Protein AF-A0A0G1JP99-F1 (afdb_monomer)

Solvent-accessible surface area (backbone atoms only — not comparable to full-atom values): 7715 Å² total; per-residue (Å²): 99,84,56,51,64,66,57,50,53,50,53,29,56,76,70,72,48,91,77,54,73,71,53,43,62,52,45,26,54,54,51,19,53,52,52,45,56,56,52,61,62,72,77,56,90,56,92,90,57,80,86,83,88,71,90,83,73,79,69,92,78,80,77,78,98,64,92,71,82,83,89,65,60,74,67,63,61,51,54,62,54,52,54,53,52,57,57,52,57,71,75,49,77,88,49,70,75,54,53,60,52,50,56,68,66,50,56,73,58,63,69,64,66,74,78,74,82,125

Sequence (118 aa):
MQLSHDEVRHVAKLARLSLTDREVDLFSVQLSNILSYVDVLKEVDTDQVLPTAQVTGLALRARADEVQPYCSDPKALFTASLNTIAFQSKNFSSYRWYASIFFSIIAPYSARIELKSE

Mean predicted aligned error: 15.67 Å

Foldseek 3Di:
DFDDLVNLVVVCVVVVHDDDPVVSVVCRVVVVVVVVVVCVVVVDDCPPPDDDPDDPPDDPDDDDPDDDPDDDPVVVVVVVVVVVVVVVVVVPPPPPVVVVVCCVPPVVVVVVVVPPPD

Secondary structure (DSSP, 8-state):
-PPPHHHHHHHHHHTT----HHHHHHHHHHHHHHHHHHGGGGGS--TT----S-SS-----PPP---------HHHHHHHHHHHHHHHHHT-GGGHHHHHHHHHHTHHHHTTSTTS--

Radius of gyration: 26.06 Å; Cα contacts (8 Å, |Δi|>4): 27; chains: 1; bounding box: 52×44×65 Å

Structure (mmCIF, N/CA/C/O backbone):
data_AF-A0A0G1JP99-F1
#
_entry.id   AF-A0A0G1JP99-F1
#
loop_
_atom_site.group_PDB
_atom_site.id
_atom_site.type_symbol
_atom_site.label_atom_id
_atom_site.label_alt_id
_atom_site.label_comp_id
_atom_site.label_asym_id
_atom_site.label_entity_id
_atom_site.label_seq_id
_atom_site.pdbx_PDB_ins_code
_atom_site.Cartn_x
_atom_site.Cartn_y
_atom_site.Cartn_z
_atom_site.occupancy
_atom_site.B_iso_or_equiv
_atom_site.auth_seq_id
_atom_site.auth_comp_id
_atom_site.auth_asym_id
_atom_site.auth_atom_id
_atom_site.pdbx_PDB_model_num
ATOM 1 N N . MET A 1 1 ? -14.103 8.040 -1.666 1.00 75.69 1 MET A N 1
ATOM 2 C CA . MET A 1 1 ? -14.460 6.846 -0.850 1.00 75.69 1 MET A CA 1
ATOM 3 C C . MET A 1 1 ? -14.055 7.095 0.603 1.00 75.69 1 MET A C 1
ATOM 5 O O . MET A 1 1 ? -13.013 7.704 0.797 1.00 75.69 1 MET A O 1
ATOM 9 N N . GLN A 1 2 ? -14.848 6.688 1.604 1.00 80.25 2 GLN A N 1
ATOM 10 C CA . GLN A 1 2 ? -14.458 6.791 3.024 1.00 80.25 2 GLN A CA 1
ATOM 11 C C . GLN A 1 2 ? -14.045 5.420 3.563 1.00 80.25 2 GLN A C 1
ATOM 13 O O . GLN A 1 2 ? -14.782 4.454 3.382 1.00 80.25 2 GLN A O 1
ATOM 18 N N . LEU A 1 3 ? -12.877 5.356 4.204 1.00 89.00 3 LEU A N 1
ATOM 19 C CA . LEU A 1 3 ? -12.356 4.162 4.868 1.00 89.00 3 LEU A CA 1
ATOM 20 C C . LEU A 1 3 ? -12.849 4.082 6.315 1.00 89.00 3 LEU A C 1
ATOM 22 O O . LEU A 1 3 ? -12.783 5.056 7.067 1.00 89.00 3 LEU A O 1
ATOM 26 N N . SER A 1 4 ? -13.281 2.894 6.718 1.00 93.06 4 SER A N 1
ATOM 27 C CA . SER A 1 4 ? -13.601 2.550 8.103 1.00 93.06 4 SER A CA 1
ATOM 28 C C . SER A 1 4 ? -12.339 2.296 8.940 1.00 93.06 4 SER A C 1
ATOM 30 O O . SER A 1 4 ? -11.272 1.951 8.427 1.00 93.06 4 SER A O 1
ATOM 32 N N . HIS A 1 5 ? -12.457 2.412 10.265 1.00 92.44 5 HIS A N 1
ATOM 33 C CA . HIS A 1 5 ? -11.344 2.130 11.183 1.00 92.44 5 HIS A CA 1
ATOM 34 C C . HIS A 1 5 ? -10.877 0.668 11.099 1.00 92.44 5 HIS A C 1
ATOM 36 O O . HIS A 1 5 ? -9.687 0.391 11.262 1.00 92.44 5 HIS A O 1
ATOM 42 N N . ASP A 1 6 ? -11.787 -0.266 10.816 1.00 93.62 6 ASP A N 1
ATOM 43 C CA . ASP A 1 6 ? -11.455 -1.685 10.668 1.00 93.62 6 ASP A CA 1
ATOM 44 C C . ASP A 1 6 ? -10.623 -1.945 9.409 1.00 93.62 6 ASP A C 1
ATOM 46 O O . ASP A 1 6 ? -9.657 -2.707 9.463 1.00 93.62 6 ASP A O 1
ATOM 50 N N . GLU A 1 7 ? -10.913 -1.254 8.303 1.00 93.69 7 GLU A N 1
ATOM 51 C CA . GLU A 1 7 ? -10.104 -1.322 7.080 1.00 93.69 7 GLU A CA 1
ATOM 52 C C . GLU A 1 7 ? -8.703 -0.747 7.299 1.00 93.69 7 GLU A C 1
ATOM 54 O O . GLU A 1 7 ? -7.714 -1.359 6.891 1.00 93.69 7 GLU A O 1
ATOM 59 N N . VAL A 1 8 ? -8.586 0.379 8.012 1.00 94.50 8 VAL A N 1
ATOM 60 C CA . VAL A 1 8 ? -7.278 0.962 8.355 1.00 94.50 8 VAL A CA 1
ATOM 61 C C . VAL A 1 8 ? -6.460 -0.005 9.215 1.00 94.50 8 VAL A C 1
ATOM 63 O O . VAL A 1 8 ? -5.289 -0.256 8.922 1.00 94.50 8 VAL A O 1
ATOM 66 N N . ARG A 1 9 ? -7.072 -0.618 10.239 1.00 93.56 9 ARG A N 1
ATOM 67 C CA . ARG A 1 9 ? -6.403 -1.635 11.069 1.00 93.56 9 ARG A CA 1
ATOM 68 C C . ARG A 1 9 ? -6.038 -2.885 10.268 1.00 93.56 9 ARG A C 1
ATOM 70 O O . ARG A 1 9 ? -4.982 -3.476 10.505 1.00 93.56 9 ARG A O 1
ATOM 77 N N . HIS A 1 10 ? -6.871 -3.283 9.311 1.00 94.75 10 HIS A N 1
ATOM 78 C CA . HIS A 1 10 ? -6.598 -4.418 8.437 1.00 94.75 10 HIS A CA 1
ATOM 79 C C . HIS A 1 10 ? -5.367 -4.171 7.555 1.00 94.75 10 HIS A C 1
ATOM 81 O O . HIS A 1 10 ? -4.447 -4.992 7.535 1.00 94.75 10 HIS A O 1
ATOM 87 N N . VAL A 1 11 ? -5.301 -3.015 6.891 1.00 94.19 11 VAL A N 1
ATOM 88 C CA . VAL A 1 11 ? -4.155 -2.629 6.054 1.00 94.19 11 VAL A CA 1
ATOM 89 C C . VAL A 1 11 ? -2.883 -2.491 6.894 1.00 94.19 11 VAL A C 1
ATOM 91 O O . VAL A 1 11 ? -1.832 -3.002 6.505 1.00 94.19 11 VAL A O 1
ATOM 94 N N . ALA A 1 12 ? -2.972 -1.892 8.085 1.00 95.06 12 ALA A N 1
ATOM 95 C CA . ALA A 1 12 ? -1.841 -1.795 9.007 1.00 95.06 12 ALA A CA 1
ATOM 96 C C . ALA A 1 12 ? -1.295 -3.176 9.403 1.00 95.06 12 ALA A C 1
ATOM 98 O O . ALA A 1 12 ? -0.082 -3.392 9.404 1.00 95.06 12 ALA A O 1
ATOM 99 N N . LYS A 1 13 ? -2.181 -4.152 9.647 1.00 95.44 13 LYS A N 1
ATOM 100 C CA . LYS A 1 13 ? -1.793 -5.539 9.936 1.00 95.44 13 LYS A CA 1
ATOM 101 C C . LYS A 1 13 ? -1.061 -6.193 8.760 1.00 95.44 13 LYS A C 1
ATOM 103 O O . LYS A 1 13 ? -0.065 -6.880 8.990 1.00 95.44 13 LYS A O 1
ATOM 108 N N . LEU A 1 14 ? -1.509 -5.970 7.522 1.00 96.56 14 LEU 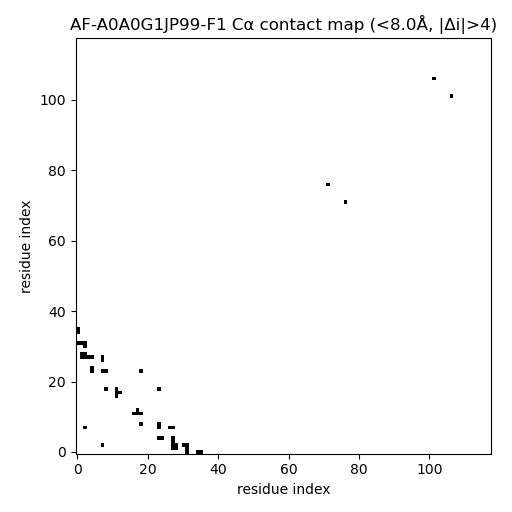A N 1
ATOM 109 C CA . LEU A 1 14 ? -0.830 -6.471 6.318 1.00 96.56 14 LEU A CA 1
ATOM 110 C C . LEU A 1 14 ? 0.570 -5.861 6.161 1.00 96.56 14 LEU A C 1
ATOM 112 O O . LEU A 1 14 ? 1.520 -6.570 5.834 1.00 96.56 14 LEU A O 1
ATOM 116 N N . ALA A 1 15 ? 0.709 -4.573 6.478 1.00 95.88 15 ALA A N 1
ATOM 117 C CA . ALA A 1 15 ? 1.981 -3.855 6.468 1.00 95.88 15 ALA A CA 1
ATOM 118 C C . ALA A 1 15 ? 2.865 -4.118 7.707 1.00 95.88 15 ALA A C 1
ATOM 120 O O . ALA A 1 15 ? 3.981 -3.608 7.776 1.00 95.88 15 ALA A O 1
ATOM 121 N N . ARG A 1 16 ? 2.394 -4.915 8.681 1.00 94.06 16 ARG A N 1
ATOM 122 C CA . ARG A 1 16 ? 3.057 -5.173 9.977 1.00 94.06 16 ARG A CA 1
ATOM 123 C C . ARG A 1 16 ? 3.342 -3.899 10.787 1.00 94.06 16 ARG A C 1
ATOM 125 O O . ARG A 1 16 ? 4.349 -3.821 11.489 1.00 94.06 16 ARG A O 1
ATOM 132 N N . LEU A 1 17 ? 2.445 -2.921 10.709 1.00 93.44 17 LEU A N 1
ATOM 133 C CA . LEU A 1 17 ? 2.500 -1.682 11.480 1.00 93.44 17 LEU A CA 1
ATOM 134 C C . LEU A 1 17 ? 1.561 -1.769 12.686 1.00 93.44 17 LEU A C 1
ATOM 136 O O . LEU A 1 17 ? 0.383 -2.100 12.548 1.00 93.44 17 LEU A O 1
ATOM 140 N N . SER A 1 18 ? 2.083 -1.450 13.869 1.00 92.81 18 SER A N 1
ATOM 141 C CA . SER A 1 18 ? 1.279 -1.287 15.082 1.00 92.81 18 SER A CA 1
ATOM 142 C C . SER A 1 18 ? 0.821 0.163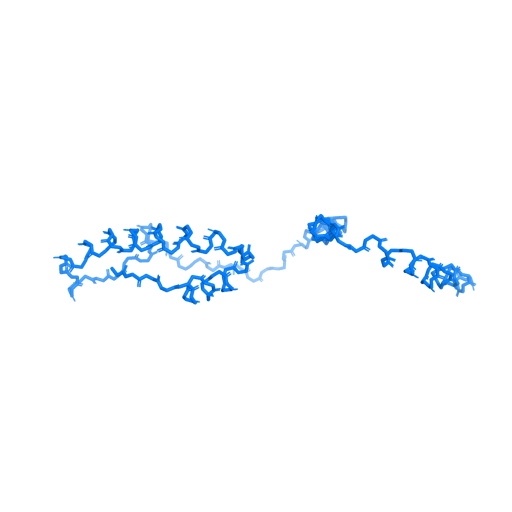 15.178 1.00 92.81 18 SER A C 1
ATOM 144 O O . SER A 1 18 ? 1.663 1.050 15.282 1.00 92.81 18 SER A O 1
ATOM 146 N N . LEU A 1 19 ? -0.491 0.390 15.150 1.00 92.62 19 LEU A N 1
ATOM 147 C CA . LEU A 1 19 ? -1.092 1.719 15.247 1.00 92.62 19 LEU A CA 1
ATOM 148 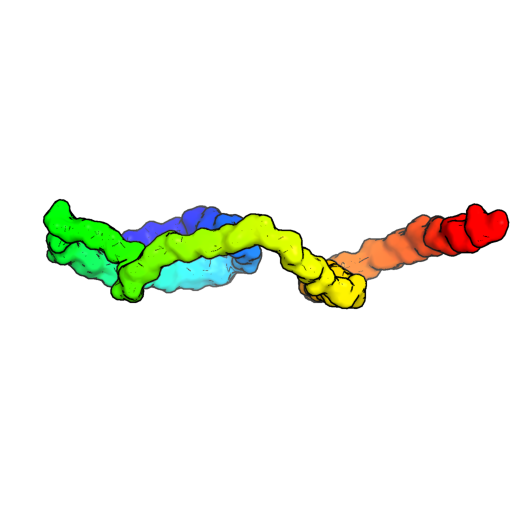C C . LEU A 1 19 ? -1.844 1.879 16.566 1.00 92.62 19 LEU A C 1
ATOM 150 O O . LEU A 1 19 ? -2.500 0.949 17.037 1.00 92.62 19 LEU A O 1
ATOM 154 N N . THR A 1 20 ? -1.773 3.075 17.134 1.00 95.19 20 THR A N 1
ATOM 155 C CA . THR A 1 20 ? -2.626 3.510 18.244 1.00 95.19 20 THR A CA 1
ATOM 156 C C . THR A 1 20 ? -3.988 3.977 17.732 1.00 95.19 20 THR A C 1
ATOM 158 O O . THR A 1 20 ? -4.117 4.373 16.576 1.00 95.19 20 THR A O 1
ATOM 161 N N . ASP A 1 21 ? -5.014 3.999 18.586 1.00 92.94 21 ASP A N 1
ATOM 162 C CA . ASP A 1 21 ? -6.363 4.416 18.164 1.00 92.94 21 ASP A CA 1
ATOM 163 C C . ASP A 1 21 ? -6.396 5.847 17.602 1.00 92.94 21 ASP A C 1
ATOM 165 O O . ASP A 1 21 ? -7.043 6.098 16.592 1.00 92.94 21 ASP A O 1
ATOM 169 N N . ARG A 1 22 ? -5.595 6.761 18.167 1.00 93.94 22 ARG A N 1
ATOM 170 C CA . ARG A 1 22 ? -5.455 8.133 17.647 1.00 93.94 22 ARG A CA 1
ATOM 171 C C . ARG A 1 22 ? -4.882 8.172 16.230 1.00 93.94 22 ARG A C 1
ATOM 173 O O . ARG A 1 22 ? -5.289 9.002 15.424 1.00 93.94 22 ARG A O 1
ATOM 180 N N . GLU A 1 23 ? -3.917 7.305 15.935 1.00 92.75 23 GLU A N 1
ATOM 181 C CA . GLU A 1 23 ? -3.332 7.199 14.595 1.00 92.75 23 GLU A CA 1
ATOM 182 C C . GLU A 1 23 ? -4.317 6.566 13.615 1.00 92.75 23 GLU A C 1
ATOM 184 O O . GLU A 1 23 ? -4.369 6.984 12.464 1.00 92.75 23 GLU A O 1
ATOM 189 N N . VAL A 1 24 ? -5.141 5.613 14.063 1.00 94.31 24 VAL A N 1
ATOM 190 C CA . VAL A 1 24 ? -6.214 5.042 13.236 1.00 94.31 24 VAL A CA 1
ATOM 191 C C . VAL A 1 24 ? -7.223 6.126 12.841 1.00 94.31 24 VAL A C 1
ATOM 193 O O . VAL A 1 24 ? -7.589 6.202 11.668 1.00 94.31 24 VAL A O 1
ATOM 196 N N . ASP A 1 25 ? -7.623 6.991 13.775 1.00 93.62 25 ASP A N 1
ATOM 197 C CA . ASP A 1 25 ? -8.547 8.103 13.507 1.00 93.62 25 ASP A CA 1
ATOM 198 C C . ASP A 1 2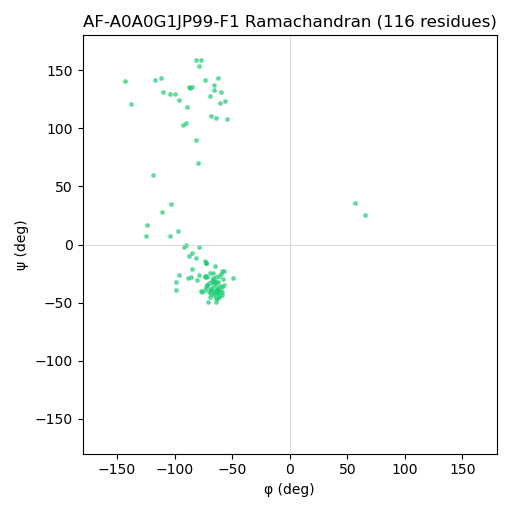5 ? -7.955 9.126 12.528 1.00 93.62 25 ASP A C 1
ATOM 200 O O . ASP A 1 25 ? -8.635 9.627 11.635 1.00 93.62 25 ASP A O 1
ATOM 204 N N . LEU A 1 26 ? -6.663 9.425 12.667 1.00 94.06 26 LEU A N 1
ATOM 205 C CA . LEU A 1 26 ? -5.961 10.340 11.773 1.00 94.06 26 LEU A CA 1
ATOM 206 C C . LEU A 1 26 ? -5.798 9.743 10.367 1.00 94.06 26 LEU A C 1
ATOM 208 O O . LEU A 1 26 ? -6.048 10.420 9.365 1.00 94.06 26 LEU A O 1
ATOM 212 N N . PHE A 1 27 ? -5.395 8.474 10.278 1.00 94.38 27 PHE A N 1
ATOM 213 C CA . PHE A 1 27 ? -5.146 7.816 9.000 1.00 94.38 27 PHE A CA 1
ATOM 214 C C . PHE A 1 27 ? -6.426 7.479 8.242 1.00 94.38 27 PHE A C 1
ATOM 216 O O . PHE A 1 27 ? -6.389 7.494 7.013 1.00 94.38 27 PHE A O 1
ATOM 223 N N . SER A 1 28 ? -7.560 7.256 8.912 1.00 93.75 28 SER A N 1
ATOM 224 C CA . SER A 1 28 ? -8.839 7.059 8.216 1.00 93.75 28 SER A CA 1
ATOM 225 C C . SER A 1 28 ? -9.194 8.272 7.350 1.00 93.75 28 SER A C 1
ATOM 227 O O . SER A 1 28 ? -9.535 8.112 6.176 1.00 93.75 28 SER A O 1
ATOM 229 N N . VAL A 1 29 ? -9.008 9.491 7.870 1.00 93.94 29 VAL A N 1
ATOM 230 C CA . VAL A 1 29 ? -9.265 10.738 7.135 1.00 93.94 29 VAL A CA 1
ATOM 231 C C . VAL A 1 29 ? -8.227 10.956 6.036 1.00 93.94 29 VAL A C 1
ATOM 233 O O . VAL A 1 29 ? -8.581 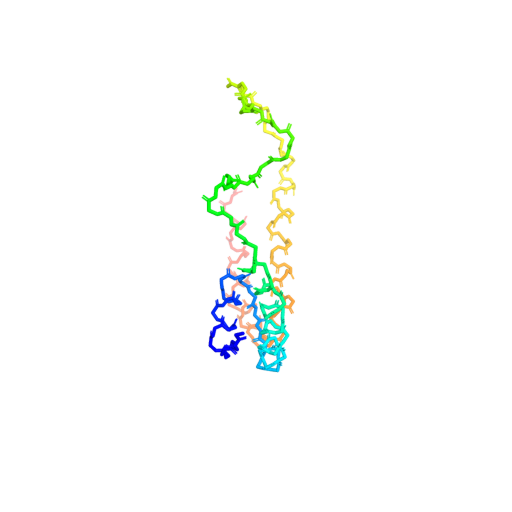11.209 4.884 1.00 93.94 29 VAL A O 1
ATOM 236 N N . GLN A 1 30 ? -6.938 10.839 6.366 1.00 94.38 30 GLN A N 1
ATOM 237 C CA . GLN A 1 30 ? -5.863 11.116 5.410 1.00 94.38 30 GLN A CA 1
ATOM 238 C C . GLN A 1 30 ? -5.875 10.150 4.221 1.00 94.38 30 GLN A C 1
ATOM 240 O O . GLN A 1 30 ? -5.793 10.591 3.074 1.00 94.38 30 GLN A O 1
ATOM 245 N N . LEU A 1 31 ? -6.028 8.847 4.473 1.00 94.38 31 LEU A N 1
ATOM 246 C CA . LEU A 1 31 ? -6.071 7.841 3.413 1.00 94.38 31 LEU A CA 1
ATOM 247 C C . LEU A 1 31 ? -7.334 7.980 2.556 1.00 94.38 31 LEU A C 1
ATOM 249 O O . LEU A 1 31 ? -7.248 7.852 1.337 1.00 94.38 31 LEU A O 1
ATOM 253 N N . SER A 1 32 ? -8.482 8.316 3.157 1.00 94.69 32 SER A N 1
ATOM 254 C CA . SER A 1 32 ? -9.715 8.587 2.402 1.00 94.69 32 SER A CA 1
ATOM 255 C C . SER A 1 32 ? -9.549 9.760 1.431 1.00 94.69 32 SER A C 1
ATOM 257 O O . SER A 1 32 ? -10.002 9.687 0.286 1.00 94.69 32 SER A O 1
ATOM 259 N N . ASN A 1 33 ? -8.855 10.823 1.850 1.00 94.31 33 ASN A N 1
ATOM 260 C CA . ASN A 1 33 ? -8.562 11.972 0.989 1.00 94.31 33 ASN A CA 1
ATOM 261 C C . ASN A 1 33 ? -7.627 11.596 -0.169 1.00 94.31 33 ASN A C 1
ATOM 263 O O . ASN A 1 33 ? -7.884 11.977 -1.309 1.00 94.31 33 ASN A O 1
ATOM 267 N N . ILE A 1 34 ? -6.576 10.813 0.100 1.00 94.56 34 ILE A N 1
ATOM 268 C CA . ILE A 1 34 ? -5.636 10.347 -0.932 1.00 94.56 34 ILE A CA 1
ATOM 269 C C . ILE A 1 34 ? -6.350 9.464 -1.959 1.00 94.56 34 ILE A C 1
ATOM 271 O O . ILE A 1 34 ? -6.204 9.689 -3.156 1.00 94.56 34 ILE A O 1
ATOM 275 N N . LEU A 1 35 ? -7.156 8.496 -1.515 1.00 93.69 35 LEU A N 1
ATOM 276 C CA . LEU A 1 35 ? -7.917 7.634 -2.424 1.00 93.69 35 LEU A CA 1
ATOM 277 C C . LEU A 1 35 ? -8.915 8.433 -3.266 1.00 93.69 35 LEU A C 1
ATOM 279 O O . LEU A 1 35 ? -9.051 8.176 -4.457 1.00 93.69 35 LEU A O 1
ATOM 283 N N . SER A 1 36 ? -9.553 9.442 -2.670 1.00 93.62 36 SER A N 1
ATOM 284 C CA . SER A 1 36 ? -10.466 10.328 -3.401 1.00 93.62 36 SER A CA 1
ATOM 285 C C . SER A 1 36 ? -9.737 11.180 -4.447 1.00 93.62 36 SER A C 1
ATOM 287 O O . SER A 1 36 ? -10.321 11.514 -5.469 1.00 93.62 36 SER A O 1
ATOM 289 N N . TYR A 1 37 ? -8.459 11.507 -4.236 1.00 94.12 37 TYR A N 1
ATOM 290 C CA . TYR A 1 37 ? -7.635 12.149 -5.263 1.00 94.12 37 TYR A CA 1
ATOM 291 C C . TYR A 1 37 ? -7.227 11.170 -6.377 1.00 94.12 37 TYR A C 1
ATOM 293 O O . TYR A 1 37 ? -7.262 11.524 -7.551 1.00 94.12 37 TYR A O 1
ATOM 301 N N . VAL A 1 38 ? -6.894 9.922 -6.031 1.00 94.19 38 VAL A N 1
ATOM 302 C CA . VAL A 1 38 ? -6.576 8.868 -7.013 1.00 94.19 38 VAL A CA 1
ATOM 303 C C . VAL A 1 38 ? -7.780 8.524 -7.899 1.00 94.19 38 VAL A C 1
ATOM 305 O O . VAL A 1 38 ? -7.588 8.151 -9.055 1.00 94.19 38 VAL A O 1
ATOM 308 N N . ASP A 1 39 ? -9.012 8.703 -7.409 1.00 93.00 39 ASP A N 1
ATOM 309 C CA . ASP A 1 39 ? -10.236 8.483 -8.192 1.00 93.00 39 ASP A CA 1
ATOM 310 C C . ASP A 1 39 ? -10.291 9.323 -9.487 1.00 93.00 39 ASP A C 1
ATOM 312 O O . ASP A 1 39 ? -10.929 8.885 -10.443 1.00 93.00 39 ASP A O 1
ATOM 316 N N . VAL A 1 40 ? -9.566 10.449 -9.578 1.00 93.00 40 VAL A N 1
ATOM 317 C CA . VAL A 1 40 ? -9.447 11.264 -10.809 1.00 93.00 40 VAL A CA 1
ATOM 318 C C . VAL A 1 40 ? -8.896 10.448 -11.985 1.00 93.00 40 VAL A C 1
ATOM 320 O O . VAL A 1 40 ? -9.263 10.677 -13.134 1.00 93.00 40 VAL A O 1
ATOM 323 N N . LEU A 1 41 ? -8.060 9.436 -11.724 1.00 92.25 41 LEU A N 1
ATOM 324 C CA . LEU A 1 41 ? -7.510 8.577 -12.777 1.00 92.25 41 LEU A CA 1
ATOM 325 C C . LEU A 1 41 ? -8.582 7.742 -13.499 1.00 92.25 41 LEU A C 1
ATOM 327 O O . LEU A 1 41 ? -8.327 7.275 -14.605 1.00 92.25 41 LEU A O 1
ATOM 331 N N . LYS A 1 42 ? -9.776 7.566 -12.911 1.00 91.69 42 LYS A N 1
ATOM 332 C CA . LYS A 1 42 ? -10.896 6.832 -13.530 1.00 91.69 42 LYS A CA 1
ATOM 333 C C . LYS A 1 42 ? -11.559 7.592 -14.678 1.00 91.69 42 LYS A C 1
ATOM 335 O O . LYS A 1 42 ? -12.314 6.990 -15.431 1.00 91.69 42 LYS A O 1
ATOM 340 N N . GLU A 1 43 ? -11.312 8.895 -14.803 1.00 93.56 43 GLU A N 1
ATOM 341 C CA . GLU A 1 43 ? -11.861 9.720 -15.888 1.00 93.56 43 GLU A CA 1
ATOM 342 C C . GLU A 1 43 ? -11.193 9.431 -17.240 1.00 93.56 43 GLU A C 1
ATOM 344 O O . GLU A 1 43 ? -11.717 9.807 -18.288 1.00 93.56 43 GLU A O 1
ATOM 349 N N . VAL A 1 44 ? -10.037 8.762 -17.228 1.00 92.56 44 VAL A N 1
ATOM 350 C CA . VAL A 1 44 ? -9.264 8.439 -18.426 1.00 92.56 44 VAL A CA 1
ATOM 351 C C . VAL A 1 44 ? -9.594 7.020 -18.890 1.00 92.56 44 VAL A C 1
ATOM 353 O O . VAL A 1 44 ? -9.438 6.062 -18.133 1.00 92.56 44 VAL A O 1
ATOM 356 N N . ASP A 1 45 ? -10.012 6.881 -20.151 1.00 93.06 45 ASP A N 1
ATOM 357 C CA . ASP A 1 45 ? -10.239 5.579 -20.787 1.00 93.06 45 ASP A CA 1
ATOM 358 C C . ASP A 1 45 ? -8.905 4.843 -21.008 1.00 93.06 45 ASP A C 1
ATOM 360 O O . ASP A 1 45 ? -7.953 5.390 -21.572 1.00 93.06 45 ASP A O 1
ATOM 364 N N . THR A 1 46 ? -8.838 3.595 -20.543 1.00 93.44 46 THR A N 1
ATOM 365 C CA . THR A 1 46 ? -7.653 2.730 -20.635 1.00 93.44 46 THR A CA 1
ATOM 366 C C . THR A 1 46 ? -7.936 1.391 -21.324 1.00 93.44 46 THR A C 1
ATOM 368 O O . THR A 1 46 ? -7.033 0.560 -21.400 1.00 93.44 46 THR A O 1
ATOM 371 N N . ASP A 1 47 ? -9.129 1.189 -21.902 1.00 93.12 47 ASP A N 1
ATOM 372 C CA . ASP A 1 47 ? -9.570 -0.109 -22.444 1.00 93.12 47 ASP A CA 1
ATOM 373 C C . ASP A 1 47 ? -8.684 -0.636 -23.587 1.00 93.12 47 ASP A C 1
ATOM 375 O O . ASP A 1 47 ? -8.571 -1.845 -23.798 1.00 93.12 47 ASP A O 1
ATOM 379 N N . GLN A 1 48 ? -8.026 0.260 -24.327 1.00 93.31 48 GLN A N 1
ATOM 380 C CA . GLN A 1 48 ? -7.160 -0.096 -25.458 1.00 93.31 48 GLN A CA 1
ATOM 381 C C . GLN A 1 48 ? -5.658 -0.005 -25.150 1.00 93.31 48 GLN A C 1
ATOM 383 O O . GLN A 1 48 ? -4.835 -0.139 -26.057 1.00 93.31 48 GLN A O 1
ATOM 388 N N . VAL A 1 49 ? -5.274 0.223 -23.890 1.00 92.44 49 VAL A N 1
ATOM 389 C CA . VAL A 1 49 ? -3.875 0.437 -23.499 1.00 92.44 49 VAL A CA 1
ATOM 390 C C . VAL A 1 49 ? -3.356 -0.749 -22.690 1.00 92.44 49 VAL A C 1
ATOM 392 O O . VAL A 1 49 ? -3.971 -1.193 -21.724 1.00 92.44 49 VAL A O 1
ATOM 395 N N . LEU A 1 50 ? -2.183 -1.266 -23.066 1.00 89.94 50 LEU A N 1
ATOM 396 C CA . LEU A 1 50 ? -1.512 -2.315 -22.297 1.00 89.94 50 LEU A CA 1
ATOM 397 C C . LEU A 1 50 ? -0.898 -1.735 -21.009 1.00 89.94 50 LEU A C 1
ATOM 399 O O . LEU A 1 50 ? -0.322 -0.645 -21.045 1.00 89.94 50 LEU A O 1
ATOM 403 N N . PRO A 1 51 ? -0.949 -2.459 -19.877 1.00 91.94 51 PRO A N 1
ATOM 404 C CA . PRO A 1 51 ? -0.329 -2.006 -18.640 1.00 91.94 51 PRO A CA 1
ATOM 405 C C . PRO A 1 51 ? 1.198 -1.942 -18.777 1.00 91.94 51 PRO A C 1
ATOM 407 O O . PRO A 1 51 ? 1.849 -2.891 -19.219 1.00 91.94 51 PRO A O 1
ATOM 410 N N . THR A 1 52 ? 1.787 -0.831 -18.336 1.00 90.94 52 THR A N 1
ATOM 411 C CA . THR A 1 52 ? 3.240 -0.615 -18.383 1.00 90.94 52 THR A CA 1
ATOM 412 C C . THR A 1 52 ? 3.889 -1.054 -17.070 1.00 90.94 52 THR A C 1
ATOM 414 O O . THR A 1 52 ? 3.825 -0.336 -16.077 1.00 90.94 52 THR A O 1
ATOM 417 N N . ALA A 1 53 ? 4.539 -2.223 -17.054 1.00 89.25 53 ALA A N 1
ATOM 418 C CA . ALA A 1 53 ? 5.252 -2.733 -15.870 1.00 89.25 53 ALA A CA 1
ATOM 419 C C . ALA A 1 53 ? 6.721 -2.271 -15.779 1.00 89.25 53 ALA A C 1
ATOM 421 O O . ALA A 1 53 ? 7.276 -2.154 -14.689 1.00 89.25 53 ALA A O 1
ATOM 422 N N . GLN A 1 54 ? 7.364 -2.017 -16.922 1.00 87.75 54 GLN A N 1
ATOM 423 C CA . GLN A 1 54 ? 8.761 -1.593 -17.014 1.00 87.75 54 GLN A CA 1
ATOM 424 C C . GLN A 1 54 ? 8.933 -0.583 -18.149 1.00 87.75 54 GLN A C 1
ATOM 426 O O . GLN A 1 54 ? 8.351 -0.748 -19.217 1.00 87.75 54 GLN A O 1
ATOM 431 N N . VAL A 1 55 ? 9.754 0.445 -17.931 1.00 91.25 55 VAL A N 1
ATOM 432 C CA . VAL A 1 55 ? 9.930 1.550 -18.895 1.00 91.25 55 VAL A CA 1
ATOM 433 C C . VAL A 1 55 ? 11.152 1.338 -19.797 1.00 91.25 55 VAL A C 1
ATOM 435 O O . VAL A 1 55 ? 11.198 1.821 -20.921 1.00 91.25 55 VAL A O 1
ATOM 438 N N . THR A 1 56 ? 12.152 0.593 -19.323 1.00 86.75 56 THR A N 1
ATOM 439 C CA . THR A 1 56 ? 13.483 0.498 -19.949 1.00 86.75 56 THR A CA 1
ATOM 440 C C . THR A 1 56 ? 13.637 -0.650 -20.949 1.00 86.75 56 THR A C 1
ATOM 442 O O . THR A 1 56 ? 14.708 -0.795 -21.532 1.00 86.75 56 THR A O 1
ATOM 445 N N . GLY A 1 57 ? 12.605 -1.481 -21.147 1.00 80.00 57 GLY A N 1
ATOM 446 C CA . GLY A 1 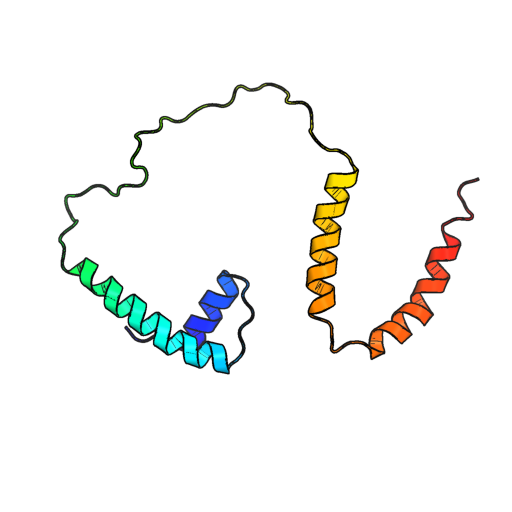57 ? 12.660 -2.618 -22.077 1.00 80.00 57 GLY A CA 1
ATOM 447 C C . GLY A 1 57 ? 13.658 -3.710 -21.673 1.00 80.00 57 GLY A C 1
ATOM 448 O O . GLY A 1 57 ? 14.168 -4.423 -22.535 1.00 80.00 57 GLY A O 1
ATOM 449 N N . LEU A 1 58 ? 13.966 -3.829 -20.375 1.00 83.19 58 LEU A N 1
ATOM 450 C CA . LEU A 1 58 ? 14.876 -4.851 -19.865 1.00 83.19 58 LEU A CA 1
ATOM 451 C C . LEU A 1 58 ? 14.394 -6.248 -20.276 1.00 83.19 58 LEU A C 1
ATOM 453 O O . LEU A 1 58 ? 13.267 -6.658 -19.992 1.00 83.19 58 LEU A O 1
ATOM 457 N N . ALA A 1 59 ? 15.276 -6.977 -20.952 1.00 83.44 59 ALA A N 1
ATOM 458 C CA . ALA A 1 59 ? 15.079 -8.384 -21.246 1.00 83.44 59 ALA A CA 1
ATOM 459 C C . ALA A 1 59 ? 15.416 -9.228 -20.010 1.00 83.44 59 ALA A C 1
ATOM 461 O O . ALA A 1 59 ? 16.235 -8.835 -19.174 1.00 83.44 59 ALA A O 1
ATOM 462 N N . LEU A 1 60 ? 14.808 -10.413 -19.917 1.00 83.56 60 LEU A N 1
ATOM 463 C CA . LEU A 1 60 ? 15.132 -11.394 -18.887 1.00 83.56 60 LEU A CA 1
ATOM 464 C C . LEU A 1 60 ? 16.636 -11.696 -18.923 1.00 83.56 60 LEU A C 1
ATOM 466 O O . LEU A 1 60 ? 17.134 -12.350 -19.840 1.00 83.56 60 LEU A O 1
ATOM 470 N N . ARG A 1 61 ? 17.367 -11.221 -17.915 1.00 85.44 61 ARG A N 1
ATOM 471 C CA . ARG A 1 61 ? 18.798 -11.482 -17.793 1.00 85.44 61 ARG A CA 1
ATOM 472 C C . ARG A 1 61 ? 18.999 -12.749 -16.977 1.00 85.44 61 ARG A C 1
ATOM 474 O O . ARG A 1 61 ? 18.850 -12.737 -15.758 1.00 85.44 61 ARG A O 1
ATOM 481 N N . ALA A 1 62 ? 19.334 -13.841 -17.657 1.00 88.69 62 ALA A N 1
ATOM 482 C CA . ALA A 1 62 ? 19.720 -15.071 -16.985 1.00 88.69 62 ALA A CA 1
ATOM 483 C C . ALA A 1 62 ? 21.042 -14.867 -16.227 1.00 88.69 62 ALA A C 1
ATOM 485 O O . ALA A 1 62 ? 21.984 -14.252 -16.733 1.00 88.69 62 ALA A O 1
ATOM 486 N N . ARG A 1 63 ? 21.103 -15.396 -15.005 1.00 90.81 63 ARG A N 1
ATOM 487 C CA . ARG A 1 63 ? 22.356 -15.583 -14.269 1.00 90.81 63 ARG A CA 1
ATOM 488 C C . ARG A 1 63 ? 22.957 -16.920 -14.708 1.00 90.81 63 ARG A C 1
ATOM 490 O O . ARG A 1 63 ? 22.220 -17.899 -14.785 1.00 90.81 63 ARG A O 1
ATOM 497 N N . ALA A 1 64 ? 24.263 -16.964 -14.970 1.00 91.00 64 ALA A N 1
ATOM 498 C CA . ALA A 1 64 ? 24.962 -18.222 -15.227 1.00 91.00 64 ALA A CA 1
ATOM 499 C C . ALA A 1 64 ? 24.884 -19.140 -13.997 1.00 91.00 64 ALA A C 1
ATOM 501 O O . ALA A 1 64 ? 24.932 -18.664 -12.856 1.00 91.00 64 ALA A O 1
ATOM 502 N N . ASP A 1 65 ? 24.759 -20.445 -14.229 1.00 92.94 65 ASP A N 1
ATOM 503 C CA . ASP A 1 65 ? 24.751 -21.445 -13.164 1.00 92.94 65 ASP A CA 1
ATOM 504 C C . ASP A 1 65 ? 26.177 -21.751 -12.696 1.00 92.94 65 ASP A C 1
ATOM 506 O O . ASP A 1 65 ? 26.763 -22.790 -12.980 1.00 92.94 65 ASP A O 1
ATOM 510 N N . GLU A 1 66 ? 26.770 -20.771 -12.025 1.00 93.25 66 GLU A N 1
ATOM 511 C CA . GLU A 1 66 ? 28.117 -20.853 -11.478 1.00 93.25 66 GLU A CA 1
ATOM 512 C C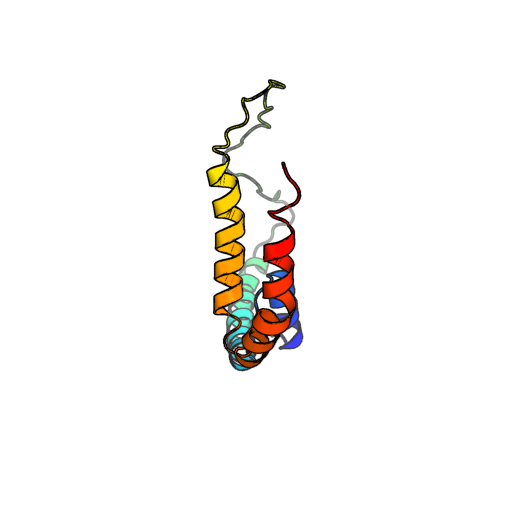 . GLU A 1 66 ? 28.066 -20.734 -9.957 1.00 93.25 66 GLU A C 1
ATOM 514 O O . GLU A 1 66 ? 27.288 -19.941 -9.400 1.00 93.25 66 GLU A O 1
ATOM 519 N N . VAL A 1 67 ? 28.921 -21.513 -9.287 1.00 89.25 67 VAL A N 1
ATOM 520 C CA . VAL A 1 67 ? 29.111 -21.442 -7.838 1.00 89.25 67 VAL A CA 1
ATOM 521 C C . VAL A 1 67 ? 29.780 -20.113 -7.513 1.00 89.25 67 VAL A C 1
ATOM 523 O O . VAL A 1 67 ? 30.947 -19.891 -7.824 1.00 89.25 67 VAL A O 1
ATOM 526 N N . GLN A 1 68 ? 29.030 -19.223 -6.875 1.00 84.88 68 GLN A N 1
ATOM 527 C CA . GLN A 1 68 ? 29.574 -17.988 -6.330 1.00 84.88 68 GLN A CA 1
ATOM 528 C C . GLN A 1 68 ? 30.113 -18.262 -4.922 1.00 84.88 68 GLN A C 1
ATOM 530 O O . GLN A 1 68 ? 29.427 -18.927 -4.137 1.00 84.88 68 GLN A O 1
ATOM 535 N N . PRO A 1 69 ? 31.321 -17.778 -4.577 1.00 81.19 69 PRO A N 1
ATOM 536 C CA . PRO A 1 69 ? 31.853 -17.942 -3.235 1.00 81.19 69 PRO A CA 1
ATOM 537 C C . PRO A 1 69 ? 30.905 -17.274 -2.241 1.00 81.19 69 PRO A C 1
ATOM 539 O O . PRO A 1 69 ? 30.471 -16.135 -2.430 1.00 81.19 69 PRO A O 1
ATOM 542 N N . TYR A 1 70 ? 30.563 -18.000 -1.181 1.00 74.81 70 TYR A N 1
ATOM 543 C CA . TYR A 1 70 ? 29.714 -17.478 -0.125 1.00 74.81 70 TYR A CA 1
ATOM 544 C C . TYR A 1 70 ? 30.433 -16.312 0.559 1.00 74.81 70 TYR A C 1
ATOM 546 O O . TYR A 1 70 ? 31.431 -16.498 1.252 1.00 74.81 70 TYR A O 1
ATOM 554 N N . CYS A 1 71 ? 29.942 -15.094 0.340 1.00 66.12 71 CYS A N 1
ATOM 555 C CA . CYS A 1 71 ? 30.403 -13.932 1.079 1.00 66.12 71 CYS A CA 1
ATOM 556 C C . CYS A 1 71 ? 29.674 -13.912 2.422 1.00 66.12 71 CYS A C 1
ATOM 558 O O . CYS A 1 71 ? 28.598 -13.327 2.550 1.00 66.12 71 CYS A O 1
ATOM 560 N N . SER A 1 72 ? 30.242 -14.559 3.434 1.00 66.44 72 SER A N 1
ATOM 561 C CA . SER A 1 72 ? 29.986 -14.111 4.793 1.00 66.44 72 SER A CA 1
ATOM 562 C C . SER A 1 72 ? 31.271 -14.133 5.606 1.00 66.44 72 SER A C 1
ATOM 564 O O . SER A 1 72 ? 31.930 -15.154 5.785 1.00 66.44 72 SER A O 1
ATOM 566 N N . ASP A 1 73 ? 31.630 -12.957 6.111 1.00 71.38 73 ASP A N 1
ATOM 567 C CA . ASP A 1 73 ? 32.261 -12.903 7.418 1.00 71.38 73 ASP A CA 1
ATOM 568 C C . ASP A 1 73 ? 31.229 -13.487 8.402 1.00 71.38 73 ASP A C 1
ATOM 570 O O . ASP A 1 73 ? 30.113 -12.956 8.472 1.00 71.38 73 ASP A O 1
ATOM 574 N N . PRO A 1 74 ? 31.539 -14.556 9.158 1.00 68.44 74 PRO A N 1
ATOM 575 C CA . PRO A 1 74 ? 30.635 -15.096 10.170 1.00 68.44 74 PRO A CA 1
ATOM 576 C C . PRO A 1 74 ? 30.087 -14.015 11.115 1.00 68.44 74 PRO A C 1
ATOM 578 O O . PRO A 1 74 ? 28.950 -14.114 11.570 1.00 68.44 74 PRO A O 1
ATOM 581 N N . LYS A 1 75 ? 30.837 -12.926 11.349 1.00 66.94 75 LYS A N 1
ATOM 582 C CA . LYS A 1 75 ? 30.387 -11.773 12.147 1.00 66.94 75 LYS A CA 1
ATOM 583 C C . LYS A 1 75 ? 29.214 -11.013 11.515 1.00 66.94 75 LYS A C 1
ATOM 585 O O . LYS A 1 75 ? 28.362 -10.518 12.249 1.00 66.94 75 LYS A O 1
ATOM 590 N N . ALA A 1 76 ? 29.120 -10.952 10.185 1.00 67.12 76 ALA A N 1
ATOM 591 C CA . ALA A 1 76 ? 28.016 -10.302 9.472 1.00 67.12 76 ALA A CA 1
ATOM 592 C C . ALA A 1 76 ? 26.683 -11.061 9.623 1.00 67.12 76 ALA A C 1
ATOM 594 O O . ALA A 1 76 ? 25.612 -10.460 9.555 1.00 67.12 76 ALA A O 1
ATOM 595 N N . LEU A 1 77 ? 26.731 -12.370 9.891 1.00 67.50 77 LEU A N 1
ATOM 596 C CA . LEU A 1 77 ? 25.537 -13.160 10.207 1.00 67.50 77 LEU A CA 1
ATOM 597 C C . LEU A 1 77 ? 24.990 -12.819 11.601 1.00 67.50 77 LEU A C 1
ATOM 599 O O . LEU A 1 77 ? 23.776 -12.767 11.805 1.00 67.50 77 LEU A O 1
ATOM 603 N N . PHE A 1 78 ? 25.874 -12.519 12.557 1.00 65.62 78 PHE A N 1
ATOM 604 C CA . PHE A 1 78 ? 25.470 -12.150 13.913 1.00 65.62 78 PHE A CA 1
ATOM 605 C C . PHE A 1 78 ? 24.849 -10.749 13.990 1.00 65.62 78 PHE A C 1
ATOM 607 O O . PHE A 1 78 ? 23.865 -10.567 14.714 1.00 65.62 78 PHE A O 1
ATOM 614 N N . THR A 1 79 ? 25.339 -9.774 13.215 1.00 63.06 79 THR A N 1
ATOM 615 C CA . THR A 1 79 ? 24.792 -8.401 13.220 1.00 63.06 79 THR A CA 1
ATOM 616 C C . THR A 1 79 ? 23.345 -8.329 12.720 1.00 63.06 79 THR A C 1
ATOM 618 O O . THR A 1 79 ? 22.562 -7.533 13.243 1.00 63.06 79 THR A O 1
ATOM 621 N N . ALA A 1 80 ? 22.946 -9.199 11.786 1.00 62.66 80 ALA A N 1
ATOM 622 C CA . ALA A 1 80 ? 21.565 -9.283 11.305 1.00 62.66 80 ALA A CA 1
ATOM 623 C C . ALA A 1 80 ? 20.577 -9.707 12.414 1.00 62.66 80 ALA A C 1
ATOM 625 O O . ALA A 1 80 ? 19.477 -9.157 12.531 1.00 62.66 80 ALA A O 1
ATOM 626 N N . SER A 1 81 ? 20.982 -10.644 13.280 1.00 59.50 81 SER A N 1
ATOM 627 C CA . SER A 1 81 ? 20.144 -11.117 14.393 1.00 59.50 81 SER A CA 1
ATOM 628 C C . SER A 1 81 ? 20.102 -10.132 15.571 1.00 59.50 81 SER A C 1
ATOM 630 O O . SER A 1 81 ? 19.035 -9.879 16.134 1.00 59.50 81 SER A O 1
ATOM 632 N N . LEU A 1 82 ? 21.235 -9.508 15.909 1.00 54.62 82 LEU A N 1
ATOM 633 C CA . LEU A 1 82 ? 21.347 -8.628 17.076 1.00 54.62 82 LEU A CA 1
ATOM 634 C C . LEU A 1 82 ? 20.583 -7.311 16.894 1.00 54.62 82 LEU A C 1
ATOM 636 O O . LEU A 1 82 ? 19.978 -6.825 17.850 1.00 54.62 82 LEU A O 1
ATOM 640 N N . ASN A 1 83 ? 20.505 -6.778 15.670 1.00 53.03 83 ASN A N 1
ATOM 641 C CA . ASN A 1 83 ? 19.664 -5.610 15.380 1.00 53.03 83 ASN A CA 1
ATOM 642 C C . ASN A 1 83 ? 18.163 -5.914 15.523 1.00 53.03 83 ASN A C 1
ATOM 644 O O . ASN A 1 83 ? 17.395 -5.046 15.938 1.00 53.03 83 ASN A O 1
ATOM 648 N N . THR A 1 84 ? 17.750 -7.156 15.261 1.00 49.28 84 THR A N 1
ATOM 649 C CA . THR A 1 84 ? 16.365 -7.603 15.470 1.00 49.28 84 THR A CA 1
ATOM 650 C C . THR A 1 84 ? 16.030 -7.661 16.963 1.00 49.28 84 THR A C 1
ATOM 652 O O . THR A 1 84 ? 14.982 -7.177 17.389 1.00 49.28 84 THR A O 1
ATOM 655 N N . ILE A 1 85 ? 16.953 -8.170 17.785 1.00 50.06 85 ILE A N 1
ATOM 656 C CA . ILE A 1 85 ? 16.790 -8.240 19.246 1.00 50.06 85 ILE A CA 1
ATOM 657 C C . ILE A 1 85 ? 16.815 -6.835 19.874 1.00 50.06 85 ILE A C 1
ATOM 659 O O . ILE A 1 85 ? 16.010 -6.542 20.758 1.00 50.06 85 ILE A O 1
ATOM 663 N N . ALA A 1 86 ? 17.676 -5.932 19.392 1.00 48.34 86 ALA A N 1
ATOM 664 C CA . ALA A 1 86 ? 17.742 -4.546 19.863 1.00 48.34 86 ALA A CA 1
ATOM 665 C C . ALA A 1 86 ? 16.494 -3.717 19.491 1.00 48.34 86 ALA A C 1
ATOM 667 O O . ALA A 1 86 ? 16.098 -2.827 20.246 1.00 48.34 86 ALA A O 1
ATOM 668 N N . PHE A 1 87 ? 15.849 -4.011 18.355 1.00 47.19 87 PHE A N 1
ATOM 669 C CA . PHE A 1 87 ? 14.562 -3.413 17.986 1.00 47.19 87 PHE A CA 1
ATOM 670 C C . PHE A 1 87 ? 13.424 -3.933 18.874 1.00 47.19 87 PHE A C 1
ATOM 672 O O . PHE A 1 87 ? 12.595 -3.150 19.336 1.00 47.19 87 PHE A O 1
ATOM 679 N N . GLN A 1 88 ? 13.411 -5.235 19.182 1.00 47.53 88 GLN A N 1
ATOM 680 C CA . GLN A 1 88 ? 12.405 -5.795 20.083 1.00 47.53 88 GLN A CA 1
ATOM 681 C C . GLN A 1 88 ? 12.581 -5.313 21.528 1.00 47.53 88 GLN A C 1
ATOM 683 O O . GLN A 1 88 ? 11.591 -4.957 22.154 1.00 47.53 88 GLN A O 1
ATOM 688 N N . SER A 1 89 ? 13.805 -5.191 22.053 1.00 50.12 89 SER A N 1
ATOM 689 C CA . SER A 1 89 ? 14.018 -4.768 23.448 1.00 50.12 89 SER A CA 1
ATOM 690 C C . SER A 1 89 ? 13.563 -3.330 23.736 1.00 50.12 89 SER A C 1
ATOM 692 O O . SER A 1 89 ? 13.063 -3.055 24.828 1.00 50.12 89 SER A O 1
ATOM 694 N N . LYS A 1 90 ? 13.652 -2.420 22.754 1.00 46.59 90 LYS A N 1
ATOM 695 C CA . LYS A 1 90 ? 13.174 -1.032 22.892 1.00 46.59 90 LYS A CA 1
ATOM 696 C C . LYS A 1 90 ? 11.651 -0.919 23.042 1.00 46.59 90 LYS A C 1
ATOM 698 O O . LYS A 1 90 ? 11.190 0.037 23.658 1.00 46.59 90 LYS A O 1
ATOM 703 N N . ASN A 1 91 ? 10.885 -1.902 22.563 1.00 45.94 91 ASN A N 1
ATOM 704 C CA . ASN A 1 91 ? 9.423 -1.948 22.700 1.00 45.94 91 ASN A CA 1
ATOM 705 C C . ASN A 1 91 ? 8.934 -2.668 23.975 1.00 45.94 91 ASN A C 1
ATOM 707 O O . ASN A 1 91 ? 7.734 -2.718 24.225 1.00 45.94 91 ASN A O 1
ATOM 711 N N . PHE A 1 92 ? 9.835 -3.190 24.817 1.00 46.34 92 PHE A N 1
ATOM 712 C CA . PHE A 1 92 ? 9.498 -3.949 26.033 1.00 46.34 92 PHE A CA 1
ATOM 713 C C . PHE A 1 92 ? 9.664 -3.131 27.332 1.00 46.34 92 PHE A C 1
ATOM 715 O O . PHE A 1 92 ? 10.008 -3.669 28.385 1.00 46.34 92 PHE A O 1
ATOM 722 N N . SER A 1 93 ? 9.384 -1.821 27.297 1.00 44.19 93 SER A N 1
ATOM 723 C CA . SER A 1 93 ? 9.480 -0.939 28.480 1.00 44.19 93 SER A CA 1
ATOM 724 C C . SER A 1 93 ? 8.581 -1.381 29.658 1.00 44.19 93 SER A C 1
ATOM 726 O O . SER A 1 93 ? 8.892 -1.113 30.818 1.00 44.19 93 SER A O 1
ATOM 728 N N . SER A 1 94 ? 7.513 -2.144 29.398 1.00 50.69 94 SER A N 1
ATOM 729 C CA . SER A 1 94 ? 6.528 -2.543 30.417 1.00 50.69 94 SER A CA 1
ATOM 730 C C . SER A 1 94 ? 6.883 -3.788 31.248 1.00 50.69 94 SER A C 1
ATOM 732 O O . SER A 1 94 ? 6.195 -4.066 32.226 1.00 50.69 94 SER A O 1
ATOM 734 N N . TYR A 1 95 ? 7.951 -4.533 30.931 1.00 54.22 95 TYR A N 1
ATOM 735 C CA . TYR A 1 95 ? 8.211 -5.858 31.534 1.00 54.22 95 TYR A CA 1
ATOM 736 C C . TYR A 1 95 ? 9.423 -5.907 32.475 1.00 54.22 95 TYR A C 1
ATOM 738 O O . TYR A 1 95 ? 10.031 -6.960 32.674 1.00 54.22 95 TYR A O 1
ATOM 746 N N . ARG A 1 96 ? 9.768 -4.783 33.117 1.00 53.00 96 ARG A N 1
ATOM 747 C CA . ARG A 1 96 ? 10.911 -4.706 34.047 1.00 53.00 96 ARG A CA 1
ATOM 748 C C . ARG A 1 96 ? 10.798 -5.666 35.247 1.00 53.00 96 ARG A C 1
ATOM 750 O O . ARG A 1 96 ? 11.818 -6.110 35.758 1.00 53.00 96 ARG A O 1
ATOM 757 N N . TRP A 1 97 ? 9.579 -6.048 35.634 1.00 44.38 97 TRP A N 1
ATOM 758 C CA . TRP A 1 97 ? 9.310 -7.037 36.690 1.00 44.38 97 TRP A CA 1
ATOM 759 C C . TRP A 1 97 ? 9.608 -8.491 36.284 1.00 44.38 97 TRP A C 1
ATOM 761 O O . TRP A 1 97 ? 9.967 -9.302 37.134 1.00 44.38 97 TRP A O 1
ATOM 771 N N . TYR A 1 98 ? 9.530 -8.829 34.993 1.00 54.91 98 TYR A N 1
ATOM 772 C CA . TYR A 1 98 ? 9.828 -10.185 34.513 1.00 54.91 98 TYR A CA 1
ATOM 773 C C . TYR A 1 98 ? 11.334 -10.452 34.411 1.00 54.91 98 TYR A C 1
ATOM 775 O O . TYR A 1 98 ? 11.767 -11.592 34.577 1.00 54.91 98 TYR A O 1
ATOM 783 N N . ALA A 1 99 ? 12.147 -9.406 34.219 1.00 53.31 99 ALA A N 1
ATOM 784 C CA . ALA A 1 99 ? 13.604 -9.522 34.167 1.00 53.31 99 ALA A CA 1
ATOM 785 C C . ALA A 1 99 ? 14.201 -10.073 35.478 1.00 53.31 99 ALA A C 1
ATOM 787 O O . ALA A 1 99 ? 15.128 -10.878 35.431 1.00 53.31 99 ALA A O 1
ATOM 788 N N . SER A 1 100 ? 13.633 -9.728 36.640 1.00 57.06 100 SER A N 1
ATOM 789 C CA . SER A 1 100 ? 14.065 -10.257 37.945 1.00 57.06 100 SER A CA 1
ATOM 790 C C . SER A 1 100 ? 13.793 -11.757 38.106 1.00 57.06 100 SER A C 1
ATOM 792 O O . SER A 1 100 ? 14.585 -12.470 38.723 1.00 57.06 100 SER A O 1
ATOM 794 N N . ILE A 1 101 ? 12.702 -12.251 37.512 1.00 55.41 101 ILE A N 1
ATOM 795 C CA . ILE A 1 101 ? 12.342 -13.674 37.538 1.00 55.41 101 ILE A CA 1
ATOM 796 C C . ILE A 1 101 ? 13.226 -14.458 36.559 1.00 55.41 101 ILE A C 1
ATOM 798 O O . ILE A 1 101 ? 13.737 -15.524 36.898 1.00 55.41 101 ILE A O 1
ATOM 802 N N . PHE A 1 102 ? 13.488 -13.896 35.375 1.00 47.09 102 PHE A N 1
ATOM 803 C CA . PHE A 1 102 ? 14.361 -14.507 34.370 1.00 47.09 102 PHE A CA 1
ATOM 804 C C . PHE A 1 102 ? 15.807 -14.653 34.882 1.00 47.09 102 PHE A C 1
ATOM 806 O O . PHE A 1 102 ? 16.416 -15.710 34.711 1.00 47.09 102 PHE A O 1
ATOM 813 N N . PHE A 1 103 ? 16.331 -13.643 35.591 1.00 49.16 103 PHE A N 1
ATOM 814 C CA . PHE A 1 103 ? 17.679 -13.689 36.176 1.00 49.16 103 PHE A CA 1
ATOM 815 C C . PHE A 1 103 ? 17.791 -14.625 37.393 1.00 49.16 103 PHE A C 1
ATOM 817 O O . PHE A 1 103 ? 18.862 -15.173 37.624 1.00 49.16 103 PHE A O 1
ATOM 824 N N . SER A 1 104 ? 16.708 -14.864 38.144 1.00 57.75 104 SER A N 1
ATOM 825 C CA . SER A 1 104 ? 16.731 -15.829 39.261 1.00 57.75 104 SER A CA 1
ATOM 826 C C . SER A 1 104 ? 16.589 -17.287 38.820 1.00 57.75 104 SER A C 1
ATOM 828 O O . SER A 1 104 ? 17.122 -18.170 39.485 1.00 57.75 104 SER A O 1
ATOM 830 N N . ILE A 1 105 ? 15.875 -17.562 37.721 1.00 57.00 105 ILE A N 1
ATOM 831 C CA . ILE A 1 105 ? 15.542 -18.941 37.322 1.00 57.00 105 ILE A CA 1
ATOM 832 C C . ILE A 1 105 ? 16.486 -19.483 36.239 1.00 57.00 105 ILE A C 1
ATOM 834 O O . ILE A 1 105 ? 16.865 -20.651 36.297 1.00 57.00 105 ILE A O 1
ATOM 838 N N . ILE A 1 106 ? 16.892 -18.663 35.261 1.00 52.00 106 ILE A N 1
ATOM 839 C CA . ILE A 1 106 ? 17.621 -19.143 34.069 1.00 52.00 106 ILE A CA 1
ATOM 840 C C . ILE A 1 106 ? 19.141 -18.940 34.185 1.00 52.00 106 ILE A C 1
ATOM 842 O O . ILE A 1 106 ? 19.901 -19.793 33.726 1.00 52.00 106 ILE A O 1
ATOM 846 N N . ALA A 1 107 ? 19.604 -17.888 34.871 1.00 50.22 107 ALA A N 1
ATOM 847 C CA . ALA A 1 107 ? 21.035 -17.624 35.074 1.00 50.22 107 ALA A CA 1
ATOM 848 C C . ALA A 1 107 ? 21.836 -18.758 35.764 1.00 50.22 107 ALA A C 1
ATOM 850 O O . ALA A 1 107 ? 22.987 -18.971 35.375 1.00 50.22 107 ALA A O 1
ATOM 851 N N . PRO A 1 108 ? 21.298 -19.539 36.730 1.00 53.56 108 PRO A N 1
ATOM 852 C CA . PRO A 1 108 ? 22.061 -20.653 37.300 1.00 53.56 108 PRO A CA 1
ATOM 853 C C . PRO A 1 108 ? 22.184 -21.861 36.353 1.00 53.56 108 PRO A C 1
ATOM 855 O O . PRO A 1 108 ? 23.022 -22.730 36.590 1.00 53.56 108 PRO A O 1
ATOM 858 N N . TYR A 1 109 ? 21.387 -21.935 35.279 1.00 51.53 109 TYR A N 1
ATOM 859 C CA . TYR A 1 109 ? 21.426 -23.054 34.330 1.00 51.53 109 TYR A CA 1
ATOM 860 C C . TYR A 1 109 ? 22.480 -22.875 33.22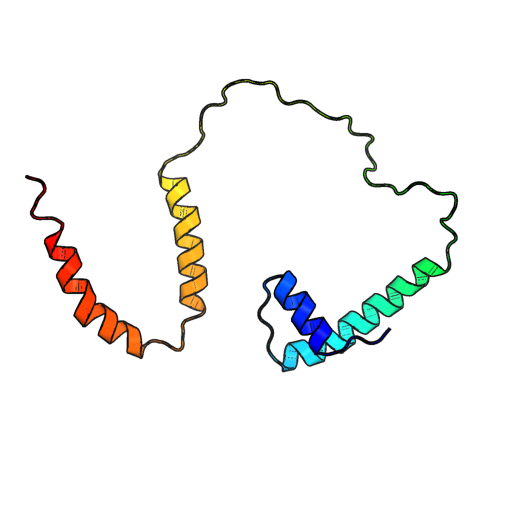6 1.00 51.53 109 TYR A C 1
ATOM 862 O O . TYR A 1 109 ? 23.038 -23.866 32.758 1.00 51.53 109 TYR A O 1
ATOM 870 N N . SER A 1 110 ? 22.821 -21.636 32.851 1.00 45.47 110 SER A N 1
ATOM 871 C CA . SER A 1 110 ? 23.846 -21.359 31.830 1.00 45.47 110 SER A CA 1
ATOM 872 C C . SER A 1 110 ? 25.277 -21.638 32.305 1.00 45.47 110 SER A C 1
ATOM 874 O O . SER A 1 110 ? 26.107 -22.043 31.500 1.00 45.47 110 SER A O 1
ATOM 876 N N . ALA A 1 111 ? 25.561 -21.526 33.608 1.00 46.44 111 ALA A N 1
ATOM 877 C CA . ALA A 1 111 ? 26.891 -21.813 34.163 1.00 46.44 111 ALA A CA 1
ATOM 878 C C . ALA A 1 111 ? 27.238 -23.318 34.211 1.00 46.44 111 ALA A C 1
ATOM 880 O O . ALA A 1 111 ? 28.396 -23.687 34.377 1.00 46.44 111 ALA A O 1
ATOM 881 N N . ARG A 1 112 ? 26.250 -24.217 34.074 1.00 40.94 112 ARG A N 1
ATOM 882 C CA . ARG A 1 112 ? 26.470 -25.675 34.133 1.00 40.94 112 ARG A CA 1
ATOM 883 C C . ARG A 1 112 ? 26.844 -26.294 32.779 1.00 40.94 112 ARG A C 1
ATOM 885 O O . ARG A 1 112 ? 27.243 -27.455 32.744 1.00 40.94 112 ARG A O 1
ATOM 892 N N . ILE A 1 113 ? 26.736 -25.545 31.681 1.00 45.09 113 ILE A N 1
ATOM 893 C CA . ILE A 1 113 ? 27.012 -26.054 30.329 1.00 45.09 113 ILE A CA 1
ATOM 894 C C . ILE A 1 113 ? 28.514 -25.971 29.978 1.00 45.09 113 ILE A C 1
ATOM 896 O O . ILE A 1 113 ? 28.981 -26.769 29.174 1.00 45.09 113 ILE A O 1
ATOM 900 N N . GLU A 1 114 ? 29.302 -25.118 30.643 1.00 45.28 114 GLU A N 1
ATOM 901 C CA . GLU A 1 114 ? 30.745 -24.954 30.365 1.00 45.28 114 GLU A CA 1
ATOM 902 C C . GLU A 1 114 ? 31.666 -26.006 31.021 1.00 45.28 114 GLU A C 1
ATOM 904 O O . GLU A 1 114 ? 32.824 -26.113 30.641 1.00 45.28 114 GLU A O 1
ATOM 909 N N . LEU A 1 115 ? 31.182 -26.833 31.959 1.00 42.69 115 LEU A N 1
ATOM 910 C CA . LEU A 1 115 ? 32.029 -27.791 32.702 1.00 42.69 115 LEU A CA 1
ATOM 911 C C . LEU A 1 115 ? 32.025 -29.231 32.157 1.00 42.69 115 LEU A C 1
ATOM 913 O O . LEU A 1 115 ? 32.476 -30.145 32.844 1.00 42.69 115 LEU A O 1
ATOM 917 N N . LYS A 1 116 ? 31.483 -29.476 30.959 1.00 34.25 116 LYS A N 1
ATOM 918 C CA . LYS A 1 116 ? 31.394 -30.838 30.387 1.00 34.25 116 LYS A CA 1
ATOM 919 C C . LYS A 1 116 ? 32.045 -31.000 29.012 1.00 34.25 116 LYS A C 1
ATOM 921 O O . LYS A 1 116 ? 31.764 -31.977 28.322 1.00 34.25 116 LYS A O 1
ATOM 926 N N . SER A 1 117 ? 32.900 -30.054 28.637 1.00 46.28 117 SER A N 1
ATOM 927 C CA . SER A 1 117 ? 33.764 -30.121 27.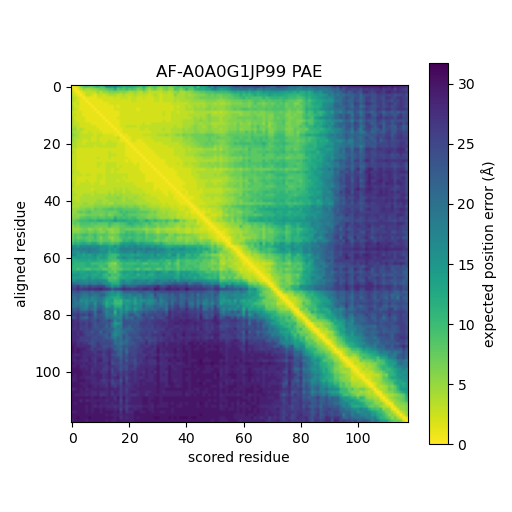458 1.00 46.28 117 SER A CA 1
ATOM 928 C C . SER A 1 117 ? 35.241 -30.067 27.868 1.00 46.28 117 SER A C 1
ATOM 930 O O . SER A 1 117 ? 35.957 -29.151 27.471 1.00 46.28 117 SER A O 1
ATOM 932 N N . GLU A 1 118 ? 35.663 -31.038 28.677 1.00 39.81 118 GLU A N 1
ATOM 933 C CA . GLU A 1 118 ? 37.050 -31.512 28.786 1.00 39.81 118 GLU A CA 1
ATOM 934 C C . GLU A 1 118 ? 37.055 -33.031 28.601 1.00 39.81 118 GLU A C 1
ATOM 936 O O . GLU A 1 118 ? 36.116 -33.686 29.120 1.00 39.81 118 GLU A O 1
#

Nearest PDB structures (foldseek):
  3ip4-assembly1_C  TM=9.187E-01  e=5.164E-04  Staphylococcus aureus subsp. aureus Mu50
  2g5i-assembly1_C  TM=9.209E-01  e=7.869E-04  Staphylococcus aureus
  3al0-assembly1_C  TM=7.155E-01  e=1.729E-02  Thermotoga maritima MSB8

pLDDT: mean 75.63, std 19.98, range [34.25, 96.56]